Protein 1HTJ (pdb70)

Structure (mmCIF, N/CA/C/O backbone):
data_1HTJ
#
_entry.id   1HTJ
#
_cell.length_a   61.61
_cell.length_b   61.61
_cell.length_c   201.91
_cell.angle_alpha   90.00
_cell.angle_beta   90.00
_cell.angle_gamma   120.00
#
_symmetry.space_group_name_H-M   'P 61 2 2'
#
loop_
_entity.id
_entity.type
_entity.pdbx_description
1 polymer KIAA0380
2 water water
#
loop_
_atom_site.group_PDB
_atom_site.id
_atom_site.type_symbol
_atom_site.label_atom_id
_atom_site.label_alt_id
_atom_site.label_comp_id
_atom_site.label_asym_id
_atom_site.label_entity_id
_atom_site.label_seq_id
_atom_site.pdbx_PDB_ins_code
_atom_site.Cartn_x
_atom_site.Cartn_y
_atom_site.Cartn_z
_atom_site.occupancy
_atom_site.B_iso_or_equiv
_atom_site.auth_seq_id
_atom_site.auth_comp_id
_atom_site.auth_asym_id
_atom_site.auth_atom_id
_atom_site.pdbx_PDB_model_num
ATOM 1 N N . GLU A 1 26 ? 27.064 26.087 24.345 1.00 66.30 306 GLU F N 1
ATOM 2 C CA . GLU A 1 26 ? 28.117 27.063 24.746 1.00 66.38 306 GLU F CA 1
ATOM 3 C C . GLU A 1 26 ? 28.585 27.972 23.621 1.00 65.70 306 GLU F C 1
ATOM 4 O O . GLU A 1 26 ? 29.270 27.542 22.687 1.00 65.76 306 GLU F O 1
ATOM 10 N N . SER A 1 27 ? 28.216 29.241 23.732 1.00 64.60 3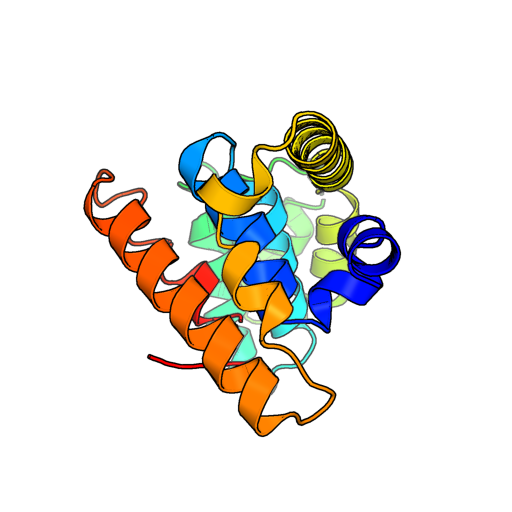07 SER F N 1
ATOM 11 C CA . SER A 1 27 ? 28.574 30.232 22.739 1.00 63.47 307 SER F CA 1
ATOM 12 C C . SER A 1 27 ? 30.071 30.224 22.489 1.00 62.69 307 SER F C 1
ATOM 13 O O . SER A 1 27 ? 30.515 30.267 21.350 1.00 62.13 307 SER F O 1
ATOM 16 N N . ASP A 1 28 ? 30.844 30.152 23.565 1.00 62.35 308 ASP F N 1
ATOM 17 C CA . ASP A 1 28 ? 32.300 30.127 23.465 1.00 62.15 308 ASP F CA 1
ATOM 18 C C . ASP A 1 28 ? 32.725 28.993 22.525 1.00 61.29 308 ASP F C 1
ATOM 19 O O . ASP A 1 28 ? 33.627 29.150 21.701 1.00 61.13 308 ASP F O 1
ATOM 24 N N . ILE A 1 29 ? 32.071 27.844 22.662 1.00 60.15 309 ILE F N 1
ATOM 25 C CA . ILE A 1 29 ? 32.386 26.693 21.829 1.00 59.26 309 ILE F CA 1
ATOM 26 C C . ILE A 1 29 ? 31.979 26.945 20.379 1.00 58.28 309 ILE F C 1
ATOM 27 O O . ILE A 1 29 ? 32.762 26.719 19.455 1.00 58.12 309 ILE F O 1
ATOM 32 N N . ILE A 1 30 ? 30.757 27.430 20.192 1.00 57.23 310 ILE F N 1
ATOM 33 C CA . ILE A 1 30 ? 30.237 27.719 18.864 1.00 56.22 310 ILE F CA 1
ATOM 34 C C . ILE A 1 30 ? 31.012 28.790 18.089 1.00 55.70 310 ILE F C 1
ATOM 35 O O . ILE A 1 30 ? 31.420 28.555 16.958 1.00 55.48 310 ILE F O 1
ATOM 40 N N . PHE A 1 31 ? 31.228 29.954 18.694 1.00 55.03 311 PHE F N 1
ATOM 41 C CA . PHE A 1 31 ? 31.942 31.040 18.016 1.00 55.03 311 PHE F CA 1
ATOM 42 C C . PHE A 1 31 ? 33.367 30.695 17.611 1.00 55.59 311 PHE F C 1
ATOM 43 O O . PHE A 1 31 ? 33.951 31.320 16.729 1.00 55.82 311 PHE F O 1
ATOM 51 N N . GLN A 1 32 ? 33.919 29.678 18.248 1.00 56.54 312 GLN F N 1
ATOM 52 C CA . GLN A 1 32 ? 35.281 29.252 17.969 1.00 57.39 312 GLN F CA 1
ATOM 53 C C . GLN A 1 32 ? 35.426 28.373 16.714 1.00 57.21 312 GLN F C 1
ATOM 54 O O . GLN A 1 32 ? 36.448 28.438 16.019 1.00 57.20 312 GLN F O 1
ATOM 60 N N . ASP A 1 33 ? 34.393 27.581 16.419 1.00 56.77 313 ASP F N 1
ATOM 61 C CA . ASP A 1 33 ? 34.405 26.649 15.292 1.00 56.16 313 ASP F CA 1
ATOM 62 C C . ASP A 1 33 ? 33.388 26.951 14.196 1.00 55.52 313 ASP F C 1
ATOM 63 O O . ASP A 1 33 ? 32.186 26.824 14.402 1.00 55.26 313 ASP F O 1
ATOM 68 N N . LEU A 1 34 ? 33.877 27.316 13.018 1.00 54.92 314 LEU F N 1
ATOM 69 C CA . LEU A 1 34 ? 32.999 27.623 11.899 1.00 54.60 314 LEU F CA 1
ATOM 70 C C . LEU A 1 34 ? 31.999 26.498 11.643 1.00 54.71 314 LEU F C 1
ATOM 71 O O . LEU A 1 34 ? 30.824 26.745 11.359 1.00 53.76 314 LEU F O 1
ATOM 76 N N . GLU A 1 35 ? 32.470 25.260 11.751 1.00 55.50 315 GLU F N 1
ATOM 77 C CA . GLU A 1 35 ? 31.620 24.094 11.531 1.00 56.43 315 GLU F CA 1
ATOM 78 C C . GLU A 1 35 ? 30.419 24.094 12.460 1.00 56.47 315 GLU F C 1
ATOM 79 O O . GLU A 1 35 ? 29.337 23.648 12.091 1.00 56.81 315 GLU F O 1
ATOM 85 N N . LYS A 1 36 ? 30.619 24.581 13.675 1.00 56.39 316 LYS F N 1
ATOM 86 C CA . LYS A 1 36 ? 29.535 24.643 14.639 1.00 56.64 316 LYS F CA 1
ATOM 87 C C . LYS A 1 36 ? 28.665 25.849 14.307 1.00 56.13 316 LYS F C 1
ATOM 88 O O . LYS A 1 36 ? 27.438 25.770 14.303 1.00 55.87 316 LYS F O 1
ATOM 94 N N . LEU A 1 37 ? 29.336 26.963 14.030 1.00 55.75 317 LEU F N 1
ATOM 95 C CA . LEU A 1 37 ? 28.697 28.226 13.700 1.00 55.32 317 LEU F CA 1
ATOM 96 C C . LEU A 1 37 ? 27.773 28.105 12.484 1.00 55.35 317 LEU F C 1
ATOM 97 O O . LEU A 1 37 ? 26.690 28.688 12.473 1.00 54.92 317 LEU F O 1
ATOM 102 N N . LYS A 1 38 ? 28.192 27.338 11.476 1.00 55.64 318 LYS F N 1
ATOM 103 C CA . LYS A 1 38 ? 27.387 27.144 10.260 1.00 56.36 318 LYS F CA 1
ATOM 104 C C . LYS A 1 38 ? 26.022 26.580 10.610 1.00 56.23 318 LYS F C 1
ATOM 105 O O . LYS A 1 38 ? 25.018 26.895 9.967 1.00 56.26 318 LYS F O 1
ATOM 111 N N . SER A 1 39 ? 26.010 25.735 11.634 1.00 55.82 319 SER F N 1
ATOM 112 C CA . SER A 1 39 ? 24.803 25.070 12.096 1.00 55.64 319 SER F CA 1
ATOM 113 C C . SER A 1 39 ? 23.985 25.860 13.109 1.00 54.92 319 SER F C 1
ATOM 114 O O . SER A 1 39 ? 22.871 25.457 13.445 1.00 55.09 319 SER F O 1
ATOM 117 N N . ARG A 1 40 ? 24.538 26.958 13.619 1.00 53.77 320 ARG F N 1
ATOM 118 C CA . ARG A 1 40 ? 23.829 27.766 14.612 1.00 52.56 320 ARG F CA 1
ATOM 119 C C . ARG A 1 40 ? 23.529 29.146 14.037 1.00 51.14 320 ARG F C 1
ATOM 120 O O . ARG A 1 40 ? 24.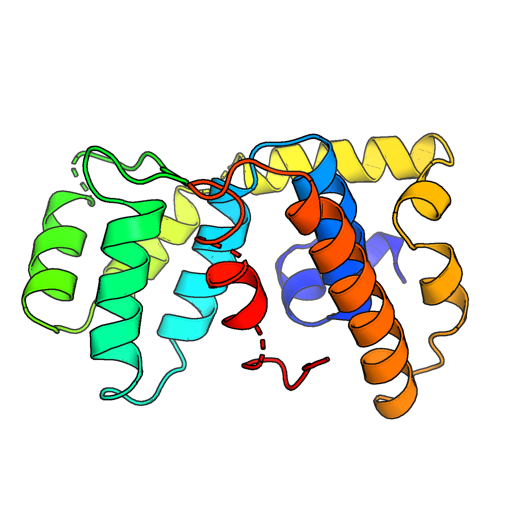356 30.052 14.100 1.00 50.76 320 ARG F O 1
ATOM 128 N N . PRO A 1 41 ? 22.320 29.318 13.480 1.00 49.83 321 PRO F N 1
ATOM 129 C CA . PRO A 1 41 ? 21.824 30.550 12.857 1.00 48.61 321 PRO F CA 1
ATOM 130 C C . PRO A 1 41 ? 21.923 31.827 13.690 1.00 47.36 321 PRO F C 1
ATOM 131 O O . PRO A 1 41 ? 22.333 32.868 13.182 1.00 46.65 321 PRO F O 1
ATOM 135 N N . ALA A 1 42 ? 21.536 31.748 14.956 1.00 46.07 322 ALA F N 1
ATOM 136 C CA . ALA A 1 42 ? 21.581 32.914 15.835 1.00 45.03 322 ALA F CA 1
ATOM 137 C C . ALA A 1 42 ? 23.012 33.413 16.026 1.00 43.93 322 ALA F C 1
ATOM 138 O O . ALA A 1 42 ? 23.286 34.615 15.912 1.00 43.63 322 ALA F O 1
ATOM 140 N N . HIS A 1 43 ? 23.908 32.477 16.321 1.00 42.35 323 HIS F N 1
ATOM 141 C CA . HIS A 1 43 ? 25.312 32.767 16.542 1.00 40.91 323 HIS F CA 1
ATOM 142 C C . HIS A 1 43 ? 25.948 33.314 15.275 1.00 40.19 323 HIS F C 1
ATOM 143 O O . HIS A 1 43 ? 26.692 34.305 15.309 1.00 39.64 323 HIS F O 1
ATOM 150 N N . LEU A 1 44 ? 25.640 32.664 14.156 1.00 38.83 324 LEU F N 1
ATOM 151 C CA . LEU A 1 44 ? 26.159 33.074 12.868 1.00 37.46 324 LEU F CA 1
ATOM 152 C C . LEU A 1 44 ? 25.708 34.504 12.614 1.00 36.41 324 LEU F C 1
ATOM 153 O O . LEU A 1 44 ? 26.472 35.329 12.131 1.00 37.08 324 LEU F O 1
ATOM 158 N N . GLY A 1 45 ? 24.457 34.784 12.946 1.00 35.30 325 GLY F N 1
ATOM 159 C CA . GLY A 1 45 ? 23.907 36.112 12.772 1.00 34.19 325 GLY F CA 1
ATOM 160 C C . GLY A 1 45 ? 24.691 37.129 13.578 1.00 33.72 325 GLY F C 1
ATOM 161 O O . GLY A 1 45 ? 25.075 38.171 13.060 1.00 34.14 325 GLY F O 1
ATOM 162 N N . VAL A 1 46 ? 24.934 36.834 14.849 1.00 32.97 326 VAL F N 1
ATOM 163 C CA . VAL A 1 46 ? 25.696 37.737 15.699 1.00 32.26 326 VAL F CA 1
ATOM 164 C C . VAL A 1 46 ? 27.061 37.984 15.033 1.00 32.05 326 VAL F C 1
ATOM 165 O O . VAL A 1 46 ? 27.476 39.126 14.846 1.00 32.59 326 VAL F O 1
ATOM 169 N N . PHE A 1 47 ? 27.746 36.905 14.675 1.00 31.68 327 PHE F N 1
ATOM 170 C CA . PHE A 1 47 ? 29.043 36.999 14.032 1.00 31.90 327 PHE F CA 1
ATOM 171 C C . PHE A 1 47 ? 28.973 37.834 12.751 1.00 31.82 327 PHE F C 1
ATOM 172 O O . PHE A 1 47 ? 29.873 38.631 12.464 1.00 31.88 327 PHE F O 1
ATOM 180 N N . LEU A 1 48 ? 27.894 37.665 11.993 1.00 31.38 328 LEU F N 1
ATOM 181 C CA . LEU A 1 48 ? 27.721 38.389 10.740 1.00 30.96 328 LEU F CA 1
ATOM 182 C C . LEU A 1 48 ? 27.539 39.888 10.976 1.00 30.75 328 LEU F C 1
ATOM 183 O O . LEU A 1 48 ? 28.006 40.713 10.199 1.00 30.61 328 LEU F O 1
ATOM 188 N N . ARG A 1 49 ? 26.867 40.242 12.059 1.00 30.65 329 ARG F N 1
ATOM 189 C CA . ARG A 1 49 ? 26.663 41.651 12.375 1.00 30.70 329 ARG F CA 1
ATOM 190 C C . ARG A 1 49 ? 28.023 42.315 12.577 1.00 30.36 329 ARG F C 1
ATOM 191 O O . ARG A 1 49 ? 28.246 43.436 12.141 1.00 29.77 329 ARG F O 1
ATOM 199 N N . TYR A 1 50 ? 28.935 41.603 13.230 1.00 30.82 330 TYR F N 1
ATOM 200 C CA . TYR A 1 50 ? 30.268 42.124 13.446 1.00 31.36 330 TYR F CA 1
ATOM 201 C C . TYR A 1 50 ? 30.926 42.282 12.076 1.00 31.14 330 TYR F C 1
ATOM 202 O O . TYR A 1 50 ? 31.449 43.350 11.744 1.00 31.26 330 TYR F O 1
ATOM 211 N N . ILE A 1 51 ? 30.886 41.223 11.278 1.00 31.61 331 ILE F N 1
ATOM 212 C CA . ILE A 1 51 ? 31.487 41.255 9.950 1.00 31.58 331 ILE F CA 1
ATOM 213 C C . ILE A 1 51 ? 30.950 42.432 9.130 1.00 31.94 331 ILE F C 1
ATOM 214 O O . ILE A 1 51 ? 31.711 43.275 8.656 1.00 31.29 331 ILE F O 1
ATOM 219 N N . PHE A 1 52 ? 29.632 42.479 8.962 1.00 32.44 332 PHE F N 1
ATOM 220 C CA . PHE A 1 52 ? 29.006 43.535 8.174 1.00 32.94 332 PHE F CA 1
ATOM 221 C C . PHE A 1 52 ? 29.372 44.939 8.651 1.00 33.92 332 PHE F C 1
ATOM 222 O O . PHE A 1 52 ? 29.514 45.849 7.837 1.00 32.45 332 PHE F O 1
ATOM 230 N N . SER A 1 53 ? 29.534 45.096 9.967 1.00 35.12 333 SER F N 1
ATOM 231 C CA . SER A 1 53 ? 29.878 46.386 10.557 1.00 36.61 333 SER F CA 1
ATOM 232 C C . SER A 1 53 ? 31.340 46.788 10.477 1.00 37.02 333 SER F C 1
ATOM 233 O O . SER A 1 53 ? 31.634 47.962 10.280 1.00 37.15 333 SER F O 1
ATOM 236 N N . GLN A 1 54 ? 32.255 45.830 10.626 1.00 37.59 334 GLN F N 1
ATOM 237 C CA . GLN A 1 54 ? 33.684 46.173 10.688 1.00 38.37 334 GLN F CA 1
ATOM 238 C C . GLN A 1 54 ? 34.661 45.529 9.732 1.00 37.94 334 GLN F C 1
ATOM 239 O O . GLN A 1 54 ? 35.761 46.037 9.565 1.00 39.51 334 GLN F O 1
ATOM 245 N N . ALA A 1 55 ? 34.302 44.414 9.124 1.00 36.95 335 ALA F N 1
ATOM 246 C CA . ALA A 1 55 ? 35.252 43.727 8.267 1.00 35.48 335 ALA F CA 1
ATOM 247 C C . ALA A 1 55 ? 34.814 43.527 6.829 1.00 34.88 335 ALA F C 1
ATOM 248 O O . ALA A 1 55 ? 33.779 44.04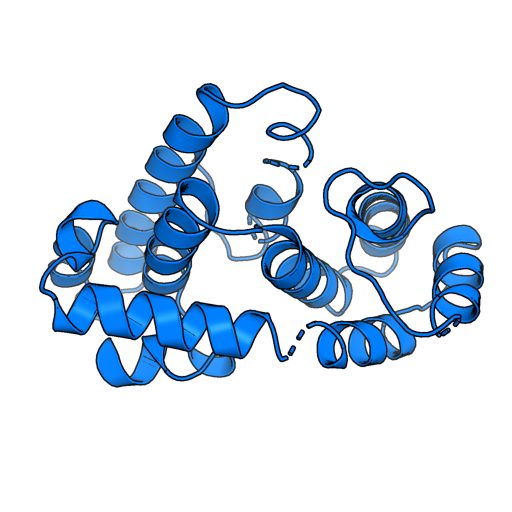1 6.387 1.00 33.86 335 ALA F O 1
ATOM 250 N N . ASP A 1 56 ? 35.641 42.783 6.098 1.00 34.50 336 ASP F N 1
ATOM 251 C CA . ASP A 1 56 ? 35.358 42.442 4.717 1.00 34.00 336 ASP F CA 1
ATOM 252 C C . ASP A 1 56 ? 34.432 41.215 4.748 1.00 33.39 336 ASP F C 1
ATOM 253 O O . ASP A 1 56 ? 34.838 40.129 5.158 1.00 33.04 336 ASP F O 1
ATOM 258 N N . PRO A 1 57 ? 33.170 41.382 4.313 1.00 33.17 337 PRO F N 1
ATOM 259 C CA . PRO A 1 57 ? 32.179 40.291 4.300 1.00 32.86 337 PRO F CA 1
ATOM 260 C C . PRO A 1 57 ? 32.363 39.254 3.193 1.00 33.12 337 PRO F C 1
ATOM 261 O O . PRO A 1 57 ? 31.665 38.239 3.170 1.00 33.95 337 PRO F O 1
ATOM 265 N N . SER A 1 58 ? 33.291 39.501 2.281 1.00 32.48 338 SER F N 1
ATOM 266 C CA . SER A 1 58 ? 33.487 38.607 1.153 1.00 32.83 338 SER F CA 1
ATOM 267 C C . SER A 1 58 ? 33.798 37.127 1.455 1.00 33.07 338 SER F C 1
ATOM 268 O O . SER A 1 58 ? 33.031 36.250 1.079 1.00 32.49 338 SER F O 1
ATOM 271 N N . PRO A 1 59 ? 34.917 36.837 2.141 1.00 33.49 339 PRO F N 1
ATOM 272 C CA . PRO A 1 59 ? 35.238 35.432 2.423 1.00 34.05 339 PRO F CA 1
ATOM 273 C C . PRO A 1 59 ? 34.160 34.589 3.073 1.00 34.60 339 PRO F C 1
ATOM 274 O O . PRO A 1 59 ? 33.921 33.456 2.631 1.00 34.66 339 PRO F O 1
ATOM 278 N N . LEU A 1 60 ? 33.513 35.120 4.111 1.00 34.24 340 LEU F N 1
ATOM 279 C CA . LEU A 1 60 ? 32.478 34.355 4.785 1.00 34.42 340 LEU F CA 1
ATOM 280 C C . LEU A 1 60 ? 31.203 34.239 3.980 1.00 34.59 340 LEU F C 1
ATOM 281 O O . LEU A 1 60 ? 30.581 33.171 3.963 1.00 34.50 340 LEU F O 1
ATOM 286 N N . LEU A 1 61 ? 30.786 35.327 3.333 1.00 33.98 341 LEU F N 1
ATOM 287 C CA . LEU A 1 61 ? 29.566 35.261 2.545 1.00 34.28 341 LEU F CA 1
ATOM 288 C C . LEU A 1 61 ? 29.793 34.311 1.384 1.00 34.84 341 LEU F C 1
ATOM 289 O O . LEU A 1 61 ? 28.895 33.558 0.994 1.00 35.27 341 LEU F O 1
ATOM 294 N N . PHE A 1 62 ? 30.998 34.346 0.833 1.00 35.07 342 PHE F N 1
ATOM 295 C CA . PHE A 1 62 ? 31.337 33.458 -0.263 1.00 35.70 342 PHE F CA 1
ATOM 296 C C . PHE A 1 62 ? 31.232 32.014 0.242 1.00 36.45 342 PHE F C 1
ATOM 297 O O . PHE A 1 62 ? 30.554 31.162 -0.354 1.00 35.95 342 PHE F O 1
ATOM 305 N N . TYR A 1 63 ? 31.904 31.756 1.360 1.00 36.55 343 TYR F N 1
ATOM 306 C CA . TYR A 1 63 ? 31.913 30.434 1.967 1.00 37.57 343 TYR F CA 1
ATOM 307 C C . TYR A 1 63 ? 30.488 29.906 2.202 1.00 37.54 343 TYR F C 1
ATOM 308 O O . TYR A 1 63 ? 30.179 28.745 1.898 1.00 37.15 343 TYR F O 1
ATOM 317 N N . LEU A 1 64 ? 29.631 30.765 2.748 1.00 36.86 344 LEU F N 1
ATOM 318 C CA . LEU A 1 64 ? 28.260 30.392 3.037 1.00 37.14 344 LEU F CA 1
ATOM 319 C C . LEU A 1 64 ? 27.463 30.095 1.762 1.00 37.82 344 LEU F C 1
ATOM 320 O O . LEU A 1 64 ? 26.559 29.243 1.758 1.00 37.17 344 LEU F O 1
ATOM 325 N N . CYS A 1 65 ? 27.781 30.809 0.687 1.00 38.05 345 CYS F N 1
ATOM 326 C CA . CYS A 1 65 ? 27.077 30.592 -0.567 1.00 38.73 345 CYS F CA 1
ATOM 327 C C . CYS A 1 65 ? 27.561 29.295 -1.208 1.00 39.48 345 CYS F C 1
ATOM 328 O O . CYS A 1 65 ? 26.758 28.524 -1.719 1.00 38.87 345 CYS F O 1
ATOM 331 N N . ALA A 1 66 ? 28.870 29.055 -1.154 1.00 40.75 346 ALA F N 1
ATOM 332 C CA . ALA A 1 66 ? 29.456 27.831 -1.706 1.00 42.49 346 ALA F CA 1
ATOM 333 C C . ALA A 1 66 ? 28.892 26.652 -0.929 1.00 43.70 346 ALA F C 1
ATOM 334 O O . ALA A 1 66 ? 28.654 25.583 -1.482 1.00 44.09 346 ALA F O 1
ATOM 336 N N . GLU A 1 67 ? 28.675 26.866 0.362 1.00 45.24 347 GLU F N 1
ATOM 337 C CA . GLU A 1 67 ? 28.114 25.848 1.233 1.00 46.60 347 GLU F CA 1
ATOM 338 C C . GLU A 1 67 ? 26.692 25.520 0.755 1.00 47.48 347 GLU F C 1
ATOM 339 O O . GLU A 1 67 ? 26.330 24.349 0.629 1.00 47.73 347 GLU F O 1
ATOM 345 N N . VAL A 1 68 ? 25.891 26.544 0.471 1.00 48.08 348 VAL F N 1
ATOM 346 C CA . VAL A 1 68 ? 24.531 26.312 -0.016 1.00 48.93 348 VAL F CA 1
ATOM 347 C C . VAL A 1 68 ? 24.561 25.612 -1.372 1.00 50.20 348 VAL F C 1
ATOM 348 O O . VAL A 1 68 ? 23.760 24.710 -1.632 1.00 50.13 348 VAL F O 1
ATOM 352 N N . TYR A 1 69 ? 25.482 26.044 -2.233 1.00 51.12 349 TYR F N 1
ATOM 353 C CA . TYR A 1 69 ? 25.617 25.475 -3.569 1.00 52.48 349 TYR F CA 1
ATOM 354 C C . TYR A 1 69 ? 25.786 23.955 -3.544 1.00 53.95 349 TYR F C 1
ATOM 355 O O . TYR A 1 69 ? 25.118 23.234 -4.279 1.00 53.74 349 TYR F O 1
ATOM 364 N N . GLN A 1 70 ? 26.692 23.487 -2.696 1.00 56.01 350 GLN F N 1
ATOM 365 C CA . GLN A 1 70 ? 26.986 22.069 -2.572 1.00 58.51 350 GLN F CA 1
ATOM 366 C C . GLN A 1 70 ? 25.874 21.272 -1.917 1.00 60.25 350 GLN F C 1
ATOM 367 O O . GLN A 1 70 ? 26.112 20.170 -1.437 1.00 60.83 350 GLN F O 1
ATOM 373 N N . GLN A 1 71 ? 24.663 21.814 -1.905 1.00 62.22 351 GLN F N 1
ATOM 374 C CA . GLN A 1 71 ? 23.535 21.133 -1.281 1.00 64.13 351 GLN F CA 1
ATOM 375 C C . GLN A 1 71 ? 22.236 21.528 -1.971 1.00 65.38 351 GLN F C 1
ATOM 376 O O . GLN A 1 71 ? 21.143 21.263 -1.464 1.00 65.63 351 GLN F O 1
ATOM 382 N N . ALA A 1 72 ? 22.362 22.162 -3.132 1.00 66.62 352 ALA F N 1
ATOM 383 C CA . ALA A 1 72 ? 21.197 22.613 -3.885 1.00 67.97 352 ALA F CA 1
ATOM 384 C C . ALA A 1 72 ? 20.805 21.631 -4.987 1.00 68.86 352 ALA F C 1
ATOM 385 O O . ALA A 1 72 ? 21.620 20.804 -5.411 1.00 68.91 352 ALA F O 1
ATOM 387 N N . SER A 1 73 ? 19.556 21.723 -5.445 1.00 69.71 353 SER F N 1
ATOM 388 C CA . SER A 1 73 ? 19.082 20.849 -6.516 1.00 71.00 353 SER F CA 1
ATOM 389 C C . SER A 1 73 ? 19.831 21.243 -7.783 1.00 71.61 353 SER F C 1
ATOM 390 O O . SER A 1 73 ? 19.852 22.418 -8.146 1.00 71.84 353 SER F O 1
ATOM 393 N N . PRO A 1 74 ? 20.482 20.270 -8.453 1.00 72.25 354 PRO F N 1
ATOM 394 C CA . PRO A 1 74 ? 21.242 20.513 -9.689 1.00 72.44 354 PRO F CA 1
ATOM 395 C C . PRO A 1 74 ? 20.433 21.229 -10.771 1.00 72.49 354 PRO F C 1
ATOM 396 O O . PRO A 1 74 ? 20.492 20.888 -11.958 1.00 72.76 354 PRO F O 1
ATOM 400 N N . LYS A 1 75 ? 19.681 22.228 -10.324 1.00 72.19 355 LYS F N 1
ATOM 401 C CA . LYS A 1 75 ? 18.831 23.067 -11.151 1.00 71.78 355 LYS F CA 1
ATOM 402 C C . LYS A 1 75 ? 18.962 24.448 -10.511 1.00 71.20 355 LYS F C 1
ATOM 403 O O . LYS A 1 75 ? 19.264 25.440 -11.183 1.00 71.20 355 LYS F O 1
ATOM 409 N N . ASP A 1 76 ? 18.745 24.498 -9.197 1.00 70.20 356 ASP F N 1
ATOM 410 C CA . ASP A 1 76 ? 18.865 25.746 -8.452 1.00 68.87 356 ASP F CA 1
ATOM 411 C C . ASP A 1 76 ? 20.335 26.115 -8.337 1.00 67.53 356 ASP F C 1
ATOM 412 O O . ASP A 1 76 ? 20.686 27.293 -8.251 1.00 67.40 356 ASP F O 1
ATOM 417 N N . SER A 1 77 ? 21.197 25.106 -8.350 1.00 65.86 357 SER F N 1
ATOM 418 C CA . SER A 1 77 ? 22.625 25.358 -8.238 1.00 64.23 357 SER F CA 1
ATOM 419 C C . SER A 1 77 ? 23.192 26.010 -9.497 1.00 62.64 357 SER F C 1
ATOM 420 O O . SER A 1 77 ? 24.007 26.920 -9.410 1.00 62.48 357 SER F O 1
ATOM 423 N N . ARG A 1 78 ? 22.749 25.565 -10.668 1.00 60.91 358 ARG F N 1
ATOM 424 C CA . ARG A 1 78 ? 23.261 26.126 -11.912 1.00 58.92 358 ARG F CA 1
ATOM 425 C C . ARG A 1 78 ? 23.282 27.662 -11.937 1.00 57.04 358 ARG F C 1
ATOM 426 O O . ARG A 1 78 ? 24.311 28.273 -12.257 1.00 56.98 358 ARG F O 1
ATOM 434 N N . SER A 1 79 ? 22.161 28.284 -11.586 1.00 54.37 359 SER F N 1
ATOM 435 C CA . SER A 1 79 ? 22.074 29.742 -11.558 1.00 51.40 359 SER F CA 1
ATOM 436 C C . SER A 1 79 ? 22.754 30.306 -10.308 1.00 49.49 359 SER F C 1
ATOM 437 O O . SER A 1 79 ? 23.300 31.409 -10.348 1.00 49.33 359 SER F O 1
ATOM 440 N N . LEU A 1 80 ? 22.714 29.564 -9.200 1.00 46.93 360 LEU F N 1
ATOM 441 C CA . LEU A 1 80 ? 23.377 30.016 -7.978 1.00 44.54 360 LEU F CA 1
ATOM 442 C C . LEU A 1 80 ? 24.869 30.056 -8.263 1.00 43.30 360 LEU F C 1
ATOM 443 O O . LEU A 1 80 ? 25.565 30.972 -7.821 1.00 43.33 360 LEU F O 1
ATOM 448 N N . GLY A 1 81 ? 25.353 29.064 -9.008 1.00 41.76 361 GLY F N 1
ATOM 449 C CA . GLY A 1 81 ? 26.761 29.019 -9.361 1.00 40.63 361 GLY F CA 1
ATOM 450 C C . GLY A 1 81 ? 27.117 30.312 -10.078 1.00 40.57 361 GLY F C 1
ATOM 451 O O . GLY A 1 81 ? 28.156 30.933 -9.813 1.00 39.83 361 GLY F O 1
ATOM 452 N N . LYS A 1 82 ? 26.235 30.721 -10.987 1.00 39.86 362 LYS F N 1
ATOM 453 C CA . LYS A 1 82 ? 26.423 31.948 -11.746 1.00 40.22 362 LYS F CA 1
ATOM 454 C C . LYS A 1 82 ? 26.453 33.184 -10.833 1.00 39.43 362 LYS F C 1
ATOM 455 O O . LYS A 1 82 ? 27.278 34.082 -11.026 1.00 39.13 362 LYS F O 1
ATOM 461 N N . ASP A 1 83 ? 25.559 33.249 -9.849 1.00 38.36 363 ASP F N 1
ATOM 462 C CA . ASP A 1 83 ? 25.560 34.417 -8.973 1.00 37.61 363 ASP F CA 1
ATOM 463 C C . ASP A 1 83 ? 26.831 34.437 -8.152 1.00 37.03 363 ASP F C 1
ATOM 464 O O . ASP A 1 83 ? 27.452 35.488 -7.980 1.00 36.22 363 ASP F O 1
ATOM 469 N N . ILE A 1 84 ? 27.238 33.263 -7.678 1.00 36.61 364 ILE F N 1
ATOM 470 C CA . ILE A 1 84 ? 28.466 33.148 -6.905 1.00 36.35 364 ILE F CA 1
ATOM 471 C C . ILE A 1 84 ? 29.653 33.693 -7.701 1.00 36.65 364 ILE F C 1
ATOM 472 O O . ILE A 1 84 ? 30.511 34.397 -7.164 1.00 36.58 364 ILE F O 1
ATOM 477 N N . TRP A 1 85 ? 29.695 33.375 -8.989 1.00 37.08 365 TRP F N 1
ATOM 478 C CA . TRP A 1 85 ? 30.789 33.821 -9.845 1.00 37.10 365 TRP F CA 1
ATOM 479 C C . TRP A 1 85 ? 30.842 35.332 -10.015 1.00 37.00 365 TRP F C 1
ATOM 480 O O . TRP A 1 85 ? 31.906 35.937 -9.885 1.00 37.78 365 TRP F O 1
ATOM 491 N N . ASN A 1 86 ? 29.691 35.929 -10.312 1.00 36.62 366 ASN F N 1
ATOM 492 C CA . ASN A 1 86 ? 29.576 37.378 -10.525 1.00 36.14 366 ASN F CA 1
ATOM 493 C C . ASN A 1 86 ? 29.774 38.200 -9.254 1.00 35.97 366 ASN F C 1
ATOM 494 O O . ASN A 1 86 ? 30.307 39.308 -9.300 1.00 35.88 366 ASN F O 1
ATOM 499 N N . ILE A 1 87 ? 29.345 37.658 -8.120 1.00 35.81 367 ILE F N 1
ATOM 500 C CA . ILE A 1 87 ? 29.473 38.374 -6.863 1.00 35.67 367 ILE F CA 1
ATOM 501 C C . ILE A 1 87 ? 30.837 38.262 -6.198 1.00 36.28 3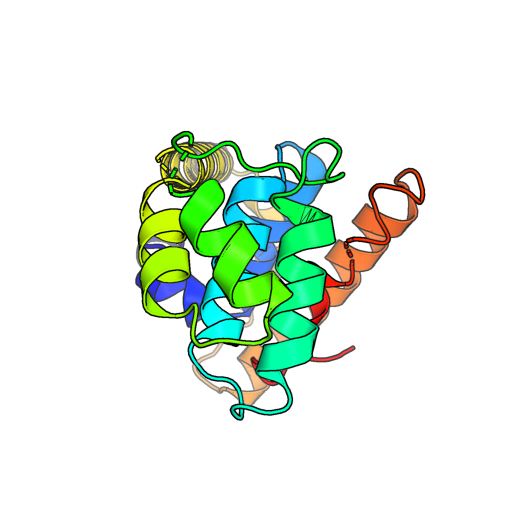67 ILE F C 1
ATOM 502 O O . ILE A 1 87 ? 31.376 39.256 -5.679 1.00 36.09 367 ILE F O 1
ATOM 507 N N . PHE A 1 88 ? 31.405 37.062 -6.233 1.00 36.47 368 PHE F N 1
ATOM 508 C CA . PHE A 1 88 ? 32.668 36.816 -5.550 1.00 37.28 368 PHE F CA 1
ATOM 509 C C . PHE A 1 88 ? 33.922 36.522 -6.351 1.00 38.48 368 PHE F C 1
ATOM 510 O O . PHE A 1 88 ? 35.012 36.872 -5.918 1.00 38.55 368 PHE F O 1
ATOM 518 N N . LEU A 1 89 ? 33.788 35.896 -7.511 1.00 39.93 369 LEU F N 1
ATOM 519 C CA . LEU A 1 89 ? 34.982 35.479 -8.218 1.00 42.03 369 LEU F CA 1
ATOM 520 C C . LEU A 1 89 ? 35.423 36.099 -9.515 1.00 43.33 369 LEU F C 1
ATOM 521 O O . LEU A 1 89 ? 36.588 35.960 -9.888 1.00 43.42 369 LEU F O 1
ATOM 526 N N . GLU A 1 90 ? 34.532 36.774 -10.220 1.00 45.20 370 GLU F N 1
ATOM 527 C CA . GLU A 1 90 ? 34.950 37.344 -11.482 1.00 46.71 370 GLU F CA 1
ATOM 528 C C . GLU A 1 90 ? 35.813 38.592 -11.286 1.00 47.23 370 GLU F C 1
ATOM 529 O O . GLU A 1 90 ? 35.798 39.216 -10.223 1.00 47.04 370 GLU F O 1
ATOM 535 N N . LYS A 1 91 ? 36.587 38.913 -12.320 1.00 47.67 371 LYS F N 1
ATOM 536 C CA . LYS A 1 91 ? 37.500 40.054 -12.333 1.00 48.17 371 LYS F CA 1
ATOM 537 C C . LYS A 1 91 ? 37.119 41.258 -11.476 1.00 47.20 371 LYS F C 1
ATOM 538 O O . LYS A 1 91 ? 37.928 41.750 -10.689 1.00 47.52 371 LYS F O 1
ATOM 544 N N . ASN A 1 92 ? 35.896 41.741 -11.649 1.00 45.56 372 ASN F N 1
ATOM 545 C CA . ASN A 1 92 ? 35.445 42.918 -10.926 1.00 44.10 372 ASN F CA 1
ATOM 546 C C . ASN A 1 92 ? 34.294 42.638 -9.982 1.00 42.22 372 ASN F C 1
ATOM 547 O O . ASN A 1 92 ? 33.398 43.460 -9.836 1.00 41.69 372 ASN F O 1
ATOM 552 N N . ALA A 1 93 ? 34.329 41.478 -9.340 1.00 40.56 373 ALA F N 1
ATOM 553 C CA . ALA A 1 93 ? 33.286 41.092 -8.416 1.00 39.60 373 ALA F CA 1
ATOM 554 C C . ALA A 1 93 ? 33.260 42.075 -7.246 1.00 39.15 373 ALA F C 1
ATOM 555 O O . ALA A 1 93 ? 34.304 42.482 -6.744 1.00 39.22 373 ALA F O 1
ATOM 557 N N . PRO A 1 94 ? 32.059 42.485 -6.811 1.00 38.81 374 PRO F N 1
ATOM 558 C CA . PRO A 1 94 ? 31.945 43.429 -5.686 1.00 38.48 374 PRO F CA 1
ATOM 559 C C . PRO A 1 94 ? 32.436 42.872 -4.342 1.00 38.28 374 PRO F C 1
ATOM 560 O O . PRO A 1 94 ? 32.991 43.606 -3.529 1.00 37.92 374 PRO F O 1
ATOM 564 N N . LEU A 1 95 ? 32.217 41.581 -4.109 1.00 38.69 375 LEU F N 1
ATOM 565 C CA . LEU A 1 95 ? 32.655 40.932 -2.870 1.00 39.11 375 LEU F CA 1
ATOM 566 C C . LEU A 1 95 ? 33.726 39.912 -3.238 1.00 40.45 375 LEU F C 1
ATOM 567 O O . LEU A 1 95 ? 33.662 38.727 -2.878 1.00 39.80 375 LEU F O 1
ATOM 572 N N . ARG A 1 96 ? 34.715 40.411 -3.963 1.00 42.37 376 ARG F N 1
ATOM 573 C CA . ARG A 1 96 ? 35.817 39.619 -4.461 1.00 44.46 376 ARG F CA 1
ATOM 574 C C . ARG A 1 96 ? 36.591 38.809 -3.445 1.00 45.12 376 ARG F C 1
ATOM 575 O O . ARG A 1 96 ? 37.001 39.300 -2.399 1.00 45.06 376 ARG F O 1
ATOM 583 N N . VAL A 1 97 ? 36.778 37.545 -3.778 1.00 46.16 377 VAL F N 1
ATOM 584 C CA . VAL A 1 97 ? 37.555 36.640 -2.965 1.00 47.70 377 VAL F CA 1
ATOM 585 C C . VAL A 1 97 ? 38.662 36.206 -3.918 1.00 49.11 377 VAL F C 1
ATOM 586 O O . VAL A 1 97 ? 38.400 35.675 -4.995 1.00 48.49 377 VAL F O 1
ATOM 590 N N . LYS A 1 98 ? 39.902 36.465 -3.542 1.00 50.89 378 LYS F N 1
ATOM 591 C CA . LYS A 1 98 ? 40.994 36.090 -4.410 1.00 53.06 378 LYS F CA 1
ATOM 592 C C . LYS A 1 98 ? 41.370 34.620 -4.199 1.00 53.77 378 LYS F C 1
ATOM 593 O O . LYS A 1 98 ? 41.464 34.148 -3.064 1.00 53.62 378 LYS F O 1
ATOM 599 N N . ILE A 1 99 ? 41.563 33.897 -5.300 1.00 54.79 379 ILE F N 1
ATOM 600 C CA . ILE A 1 99 ? 41.935 32.482 -5.240 1.00 56.13 379 ILE F CA 1
ATOM 601 C C . ILE A 1 99 ? 42.981 32.195 -6.319 1.00 57.04 379 ILE F C 1
ATOM 602 O O . ILE A 1 99 ? 43.127 32.969 -7.266 1.00 57.41 379 ILE F O 1
ATOM 607 N N . PRO A 1 100 ? 43.732 31.088 -6.184 1.00 57.99 380 PRO F N 1
ATOM 608 C CA . PRO A 1 100 ? 44.758 30.734 -7.171 1.00 59.00 380 PRO F CA 1
ATOM 609 C C . PRO A 1 100 ? 44.246 30.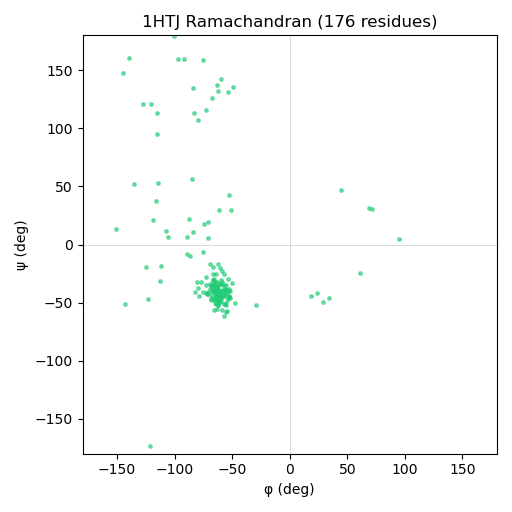781 -8.609 1.00 60.12 380 PRO F C 1
ATOM 610 O O . PRO A 1 100 ? 43.152 30.287 -8.910 1.00 60.09 380 PRO F O 1
ATOM 614 N N . GLU A 1 101 ? 45.053 31.372 -9.484 1.00 61.49 381 GLU F N 1
ATOM 615 C CA . GLU A 1 101 ? 44.741 31.503 -10.907 1.00 63.03 381 GLU F CA 1
ATOM 616 C C . GLU A 1 101 ? 44.340 30.176 -11.553 1.00 63.17 381 GLU F C 1
ATOM 617 O O . GLU A 1 101 ? 43.516 30.142 -12.464 1.00 62.97 381 GLU F O 1
ATOM 631 N N . LEU A 1 103 ? 42.842 27.648 -9.978 1.00 61.30 383 LEU F N 1
ATOM 632 C CA . LEU A 1 103 ? 41.509 27.330 -9.469 1.00 59.65 383 LEU F CA 1
ATOM 633 C C . LEU A 1 103 ? 40.450 28.230 -10.096 1.00 58.87 383 LEU F C 1
ATOM 634 O O . LEU A 1 103 ? 39.386 27.761 -10.495 1.00 58.00 383 LEU F O 1
ATOM 639 N N . GLN A 1 104 ? 40.757 29.522 -10.169 1.00 58.48 384 GLN F N 1
ATOM 640 C CA . GLN A 1 104 ? 39.864 30.519 -10.752 1.00 58.23 384 GLN F CA 1
ATOM 641 C C . GLN A 1 104 ? 39.409 30.115 -12.150 1.00 57.86 384 GLN F C 1
ATOM 642 O O . GLN A 1 104 ? 38.258 30.338 -12.533 1.00 57.88 384 GLN F O 1
ATOM 648 N N . ALA A 1 105 ? 40.326 29.528 -12.911 1.00 57.54 385 ALA F N 1
ATOM 649 C CA . ALA A 1 105 ? 40.039 29.092 -14.273 1.00 57.56 385 ALA F CA 1
ATOM 650 C C . ALA A 1 105 ? 39.069 27.918 -14.320 1.00 57.27 385 ALA F C 1
ATOM 651 O O . ALA A 1 105 ? 38.136 27.917 -15.116 1.00 57.00 385 ALA F O 1
ATOM 653 N N . GLU A 1 106 ? 39.303 26.917 -13.478 1.00 57.21 386 GLU F N 1
ATOM 654 C CA . GLU A 1 106 ? 38.441 25.740 -13.417 1.00 57.54 386 GLU F CA 1
ATOM 655 C C . GLU A 1 106 ? 37.029 26.151 -13.011 1.00 57.43 386 GLU F C 1
ATOM 656 O O . GLU A 1 106 ? 36.044 25.749 -13.634 1.00 57.01 386 GLU F O 1
ATOM 662 N N . ILE A 1 107 ? 36.942 26.947 -11.949 1.00 57.72 387 ILE F N 1
ATOM 663 C CA . ILE A 1 107 ? 35.654 27.413 -11.444 1.00 58.08 387 ILE F CA 1
ATOM 664 C C . ILE A 1 107 ? 34.914 28.221 -12.502 1.00 58.28 387 ILE F C 1
ATOM 665 O O . ILE A 1 107 ? 33.732 27.991 -12.743 1.00 58.10 387 ILE F O 1
ATOM 670 N N . ASP A 1 108 ? 35.616 29.147 -13.148 1.00 58.74 388 ASP F N 1
ATOM 671 C CA . ASP A 1 108 ? 35.014 29.970 -14.188 1.00 59.56 388 ASP F CA 1
ATOM 672 C C . ASP A 1 108 ? 34.382 29.096 -15.271 1.00 60.33 388 ASP F C 1
ATOM 673 O O . ASP A 1 108 ? 33.215 29.276 -15.632 1.00 60.14 388 ASP F O 1
ATOM 678 N N . SER A 1 109 ? 35.165 28.153 -15.785 1.00 60.89 389 SER F N 1
ATOM 679 C CA . SER A 1 109 ? 34.709 27.245 -16.824 1.00 61.64 389 SER F CA 1
ATOM 680 C C . SER A 1 109 ? 33.433 26.493 -16.431 1.00 62.37 389 SER F C 1
ATOM 681 O O . SER A 1 109 ? 32.412 26.591 -17.111 1.00 62.24 389 SER F O 1
ATOM 684 N N . ARG A 1 110 ? 33.487 25.755 -15.329 1.00 63.27 390 ARG F N 1
ATOM 685 C CA . ARG A 1 110 ? 32.333 24.988 -14.875 1.00 64.52 390 ARG F CA 1
ATOM 686 C C . ARG A 1 110 ? 31.083 25.819 -14.602 1.00 65.26 390 ARG F C 1
ATOM 687 O O . ARG A 1 110 ? 30.025 25.550 -15.161 1.00 65.36 390 ARG F O 1
ATOM 695 N N . LEU A 1 111 ? 31.200 26.818 -13.734 1.00 66.18 391 LEU F N 1
ATOM 696 C CA . LEU A 1 111 ? 30.056 27.658 -13.404 1.00 67.34 391 LEU F CA 1
ATOM 697 C C . LEU A 1 111 ? 29.494 28.269 -14.673 1.00 68.11 391 LEU F C 1
ATOM 698 O O . LEU A 1 111 ? 28.277 28.383 -14.834 1.00 68.23 391 LEU F O 1
ATOM 703 N N . ARG A 1 112 ? 30.390 28.664 -15.570 1.00 68.98 392 ARG F N 1
ATOM 704 C CA . ARG A 1 112 ? 29.994 29.256 -16.838 1.00 69.79 392 ARG F CA 1
ATOM 705 C C . ARG A 1 112 ? 29.157 28.261 -17.625 1.00 69.85 392 ARG F C 1
ATOM 706 O O . ARG A 1 112 ? 28.074 28.594 -18.104 1.00 70.03 392 ARG F O 1
ATOM 714 N N . ASN A 1 113 ? 29.659 27.034 -17.739 1.00 69.82 393 ASN F N 1
ATOM 715 C CA . ASN A 1 113 ? 28.976 25.992 -18.498 1.00 69.68 393 ASN F CA 1
ATOM 716 C C . ASN A 1 113 ? 27.967 25.222 -17.669 1.00 69.49 393 ASN F C 1
ATOM 717 O O . ASN A 1 113 ? 27.605 24.095 -18.011 1.00 69.39 393 ASN F O 1
ATOM 722 N N . SER A 1 114 ? 27.512 25.838 -16.583 1.00 69.23 394 SER F N 1
ATOM 723 C CA . SER A 1 114 ? 26.540 25.212 -15.694 1.00 68.94 394 SER F CA 1
ATOM 724 C C . SER A 1 114 ? 26.907 23.747 -15.413 1.00 68.81 394 SER F C 1
ATOM 725 O O . SER A 1 114 ? 26.068 22.850 -15.501 1.00 68.92 394 SER F O 1
ATOM 728 N N . GLU A 1 115 ? 28.177 23.524 -15.087 1.00 68.44 395 GLU F N 1
ATOM 729 C CA . GLU A 1 115 ? 28.689 22.195 -14.777 1.00 68.02 395 GLU F CA 1
ATOM 730 C C . GLU A 1 115 ? 28.777 22.043 -13.264 1.00 67.42 395 GLU F C 1
ATOM 731 O O . GLU A 1 115 ? 28.451 22.970 -12.526 1.00 67.45 395 GLU F O 1
ATOM 737 N N . ASP A 1 116 ? 29.225 20.876 -12.809 1.00 66.56 396 ASP F N 1
ATOM 738 C CA . ASP A 1 116 ? 29.345 20.607 -11.382 1.00 65.67 396 ASP F CA 1
ATOM 739 C C . ASP A 1 116 ? 30.607 21.226 -10.811 1.00 64.54 396 ASP F C 1
ATOM 740 O O . ASP A 1 116 ? 31.713 20.741 -11.055 1.00 64.53 396 ASP F O 1
ATOM 745 N N . ALA A 1 117 ? 30.437 22.293 -10.037 1.00 63.00 397 ALA F N 1
ATOM 746 C CA . ALA A 1 117 ? 31.574 22.982 -9.445 1.00 61.39 397 ALA F CA 1
ATOM 747 C C . ALA A 1 117 ? 31.701 22.738 -7.942 1.00 60.10 397 ALA F C 1
ATOM 748 O O . ALA A 1 117 ? 32.477 23.405 -7.268 1.00 59.71 397 ALA F O 1
ATOM 750 N N . ARG A 1 118 ? 30.948 21.777 -7.419 1.00 59.05 398 ARG F N 1
ATOM 751 C CA . ARG A 1 118 ? 31.006 21.472 -5.995 1.00 58.29 398 ARG F CA 1
ATOM 752 C C . ARG A 1 118 ? 32.434 21.189 -5.544 1.00 57.38 398 ARG F C 1
ATOM 753 O O . ARG A 1 118 ? 32.851 21.618 -4.469 1.00 57.02 398 ARG F O 1
ATOM 761 N N . GLY A 1 119 ? 33.186 20.484 -6.380 1.00 56.09 399 GLY F N 1
ATOM 762 C CA . GLY A 1 119 ? 34.553 20.156 -6.039 1.00 55.22 399 GLY F CA 1
ATOM 763 C C . GLY A 1 119 ? 35.451 21.368 -5.956 1.00 54.79 399 GLY F C 1
ATOM 764 O O . GLY A 1 119 ? 36.096 21.609 -4.932 1.00 54.68 399 GLY F O 1
ATOM 765 N N . VAL A 1 120 ? 35.501 22.132 -7.043 1.00 54.27 400 VAL F N 1
ATOM 766 C CA . VAL A 1 120 ? 36.324 23.323 -7.092 1.00 53.70 400 VAL F CA 1
ATOM 767 C C . VAL A 1 120 ? 35.846 24.361 -6.068 1.00 53.44 400 VAL F C 1
ATOM 768 O O . VAL A 1 120 ? 36.663 25.021 -5.431 1.00 53.60 400 VAL F O 1
ATOM 772 N N . LEU A 1 121 ? 34.534 24.502 -5.897 1.00 52.80 401 LEU F N 1
ATOM 773 C CA . LEU A 1 121 ? 34.035 25.466 -4.924 1.00 52.84 401 LEU F CA 1
ATOM 774 C C . LEU A 1 121 ? 34.513 25.076 -3.535 1.00 53.18 401 LEU F C 1
ATOM 775 O O . LEU A 1 121 ? 34.839 25.942 -2.719 1.00 52.92 401 LEU F O 1
ATOM 780 N N . CYS A 1 122 ? 34.577 23.770 -3.278 1.00 53.43 402 CYS F N 1
ATOM 781 C CA . CYS A 1 122 ? 35.056 23.260 -1.998 1.00 53.59 402 CYS F CA 1
ATOM 782 C C . CYS A 1 122 ? 36.526 23.669 -1.894 1.00 53.14 402 CYS F C 1
ATOM 783 O O . CYS A 1 122 ? 37.007 24.073 -0.834 1.00 52.89 402 CYS F O 1
ATOM 786 N N . GLU A 1 123 ? 37.240 23.570 -3.010 1.00 52.42 403 GLU F N 1
ATOM 787 C CA . GLU A 1 123 ? 38.641 23.965 -3.026 1.00 52.10 403 GLU F CA 1
ATOM 788 C C . GLU A 1 123 ? 38.729 25.466 -2.747 1.00 51.56 403 GLU F C 1
ATOM 789 O O . GLU A 1 123 ? 39.648 25.923 -2.074 1.00 50.70 403 GLU F O 1
ATOM 795 N N . ALA A 1 124 ? 37.768 26.224 -3.280 1.00 50.97 404 ALA F N 1
ATOM 796 C CA . ALA A 1 124 ? 37.740 27.672 -3.100 1.00 50.66 404 ALA F CA 1
ATOM 797 C C . ALA A 1 124 ? 37.464 28.006 -1.643 1.00 50.30 404 ALA F C 1
ATOM 798 O O . ALA A 1 124 ? 38.099 28.882 -1.070 1.00 50.10 404 ALA F O 1
ATOM 800 N N . GLN A 1 125 ? 36.519 27.301 -1.042 1.00 50.11 405 GLN F N 1
ATOM 801 C CA . GLN A 1 125 ? 36.209 27.543 0.351 1.00 50.60 405 GLN F CA 1
ATOM 802 C C . GLN A 1 125 ? 37.490 27.478 1.180 1.00 51.64 405 GLN F C 1
ATOM 803 O O . GLN A 1 125 ? 37.726 28.345 2.036 1.00 52.00 405 GLN F O 1
ATOM 809 N N . GLU A 1 126 ? 38.321 26.466 0.924 1.00 52.24 406 GLU F N 1
ATOM 810 C CA . GLU A 1 126 ? 39.577 26.306 1.659 1.00 52.92 406 GLU F CA 1
ATOM 811 C C . GLU A 1 126 ? 40.433 27.562 1.567 1.00 52.42 406 GLU F C 1
ATOM 812 O O . GLU A 1 126 ? 41.081 27.953 2.536 1.00 52.21 406 GLU F O 1
ATOM 818 N N . ALA A 1 127 ? 40.436 28.194 0.399 1.00 51.80 407 ALA F N 1
ATOM 819 C CA . ALA A 1 127 ? 41.231 29.402 0.200 1.00 51.37 407 ALA F CA 1
ATOM 820 C C . ALA A 1 127 ? 40.755 30.576 1.055 1.00 51.52 407 ALA F C 1
ATOM 821 O O . ALA A 1 127 ? 41.547 31.434 1.440 1.00 51.50 407 ALA F O 1
ATOM 823 N N . ALA A 1 128 ? 39.462 30.615 1.351 1.00 51.54 408 ALA F N 1
ATOM 824 C CA . ALA A 1 128 ? 38.896 31.699 2.139 1.00 51.94 408 ALA F CA 1
ATOM 825 C C . ALA A 1 128 ? 39.011 31.475 3.645 1.00 52.39 408 ALA F C 1
ATOM 826 O O . ALA A 1 128 ? 38.901 32.425 4.423 1.00 52.08 408 ALA F O 1
ATOM 836 N N . PRO A 1 130 ? 41.468 30.877 5.868 1.00 51.41 410 PRO F N 1
ATOM 837 C CA . PRO A 1 130 ? 42.435 31.654 6.644 1.00 50.42 410 PRO F CA 1
ATOM 838 C C . PRO A 1 130 ? 41.898 33.019 7.104 1.00 49.22 410 PRO F C 1
ATOM 839 O O . PRO A 1 130 ? 42.069 33.393 8.271 1.00 48.62 410 PRO F O 1
ATOM 843 N N . GLU A 1 131 ? 41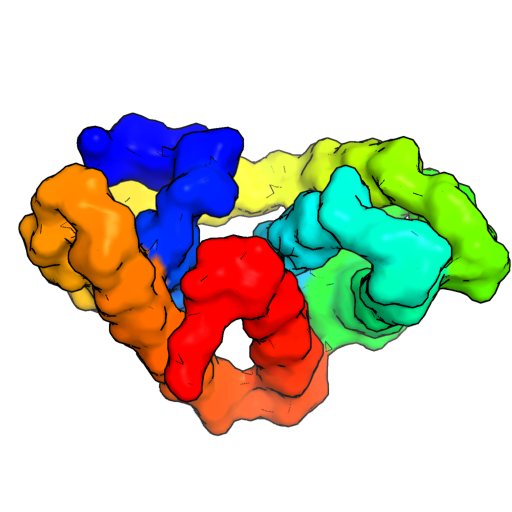.254 33.758 6.195 1.00 47.79 411 GLU F N 1
ATOM 844 C CA . GLU A 1 131 ? 40.726 35.077 6.556 1.00 46.53 411 GLU F CA 1
ATOM 845 C C . GLU A 1 131 ? 39.502 34.946 7.441 1.00 45.14 411 GLU F C 1
ATOM 846 O O . GLU A 1 131 ? 39.277 35.754 8.338 1.00 45.40 411 GLU F O 1
ATOM 852 N N . ILE A 1 132 ? 38.706 33.923 7.193 1.00 43.79 412 ILE F N 1
ATOM 853 C CA . ILE A 1 132 ? 37.539 33.713 8.018 1.00 43.04 412 ILE F CA 1
ATOM 854 C C . ILE A 1 132 ? 38.009 33.440 9.458 1.00 43.49 412 ILE F C 1
ATOM 855 O O . ILE A 1 132 ? 37.466 33.996 10.413 1.00 43.42 412 ILE F O 1
ATOM 860 N N . GLN A 1 133 ? 39.034 32.601 9.601 1.00 44.09 413 GLN F N 1
ATOM 861 C CA . GLN A 1 133 ? 39.572 32.257 10.911 1.00 44.91 413 GLN F CA 1
ATOM 862 C C . GLN A 1 133 ? 40.046 33.498 11.636 1.00 44.33 413 GLN F C 1
ATOM 863 O O . GLN A 1 133 ? 39.773 33.683 12.817 1.00 43.78 413 GLN F O 1
ATOM 869 N N . GLU A 1 134 ? 40.768 34.342 10.916 1.00 43.98 414 GLU F N 1
ATOM 870 C CA . GLU A 1 134 ? 41.275 35.574 11.484 1.00 43.81 414 GLU F CA 1
ATOM 871 C C . GLU A 1 134 ? 40.098 36.427 11.988 1.00 42.93 414 GLU F C 1
ATOM 872 O O . GLU A 1 134 ? 40.143 36.964 13.096 1.00 42.92 414 GLU F O 1
ATOM 878 N N . GLN A 1 135 ? 39.045 36.542 11.177 1.00 41.28 415 GLN F N 1
ATOM 879 C CA . GLN A 1 135 ? 37.863 37.296 11.571 1.00 39.33 415 GLN F CA 1
ATOM 880 C C . GLN A 1 135 ? 37.223 36.638 12.795 1.00 38.51 415 GLN F C 1
ATOM 881 O O . GLN A 1 135 ? 36.711 37.322 13.682 1.00 37.11 415 GLN F O 1
ATOM 887 N N . ILE A 1 136 ? 37.245 35.309 12.840 1.00 37.78 416 ILE F N 1
ATOM 888 C CA . ILE A 1 136 ? 36.691 34.600 13.984 1.00 38.26 416 ILE F CA 1
ATOM 889 C C . ILE A 1 136 ? 37.471 35.008 15.246 1.00 38.64 416 ILE F C 1
ATOM 890 O O . ILE A 1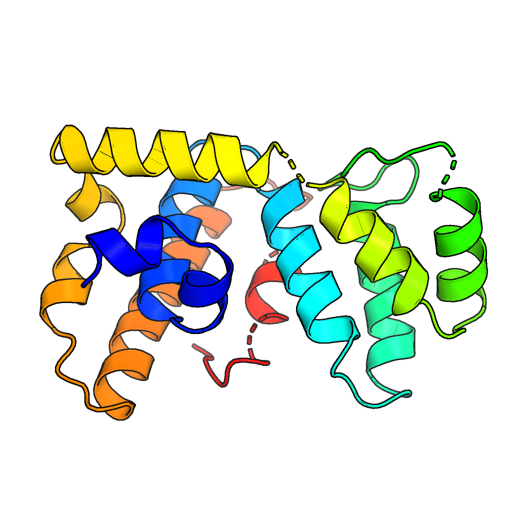 136 ? 36.884 35.248 16.298 1.00 37.79 416 ILE F O 1
ATOM 895 N N . HIS A 1 137 ? 38.788 35.111 15.121 1.00 39.01 417 HIS F N 1
ATOM 896 C CA . HIS A 1 137 ? 39.631 35.521 16.239 1.00 40.24 417 HIS F CA 1
ATOM 897 C C . HIS A 1 137 ? 39.254 36.953 16.652 1.00 39.77 417 HIS F C 1
ATOM 898 O O . HIS A 1 137 ? 39.081 37.266 17.836 1.00 39.33 417 HIS F O 1
ATOM 905 N N . ASP A 1 138 ? 39.131 37.820 15.656 1.00 39.08 418 ASP F N 1
ATOM 906 C CA . ASP A 1 138 ? 38.790 39.204 15.906 1.00 38.59 418 ASP F CA 1
ATOM 907 C C . ASP A 1 138 ? 37.493 39.346 16.671 1.00 37.94 418 ASP F C 1
ATOM 908 O O . ASP A 1 138 ? 37.407 40.139 17.604 1.00 37.78 418 ASP F O 1
ATOM 913 N N . TYR A 1 139 ? 36.483 38.577 16.280 1.00 37.42 419 TYR F N 1
ATOM 914 C CA . TYR A 1 139 ? 35.218 38.669 16.974 1.00 37.18 419 TYR F CA 1
ATOM 915 C C . TYR A 1 139 ? 35.329 38.169 18.411 1.00 37.48 419 TYR F C 1
ATOM 916 O O . TYR A 1 139 ? 34.710 38.740 19.308 1.00 37.34 419 TYR F O 1
ATOM 925 N N . ARG A 1 140 ? 36.109 37.113 18.634 1.00 37.87 420 ARG F N 1
ATOM 926 C CA . ARG A 1 140 ? 36.267 36.596 19.994 1.00 39.01 420 ARG F CA 1
ATOM 927 C C . ARG A 1 140 ? 36.932 37.660 20.857 1.00 38.00 420 ARG F C 1
ATOM 928 O O . ARG A 1 140 ? 36.667 37.762 22.045 1.00 38.40 420 ARG F O 1
ATOM 936 N N . THR A 1 141 ? 37.794 38.462 20.250 1.00 36.97 421 THR F N 1
ATOM 937 C CA . THR A 1 141 ? 38.450 39.531 20.976 1.00 36.11 421 THR F CA 1
ATOM 938 C C . THR A 1 141 ? 37.372 40.521 21.426 1.00 35.90 421 THR F C 1
ATOM 939 O O . THR A 1 141 ? 37.395 40.980 22.561 1.00 35.53 421 THR F O 1
ATOM 943 N N . LYS A 1 142 ? 36.430 40.840 20.535 1.00 35.75 422 LYS F N 1
ATOM 944 C CA . LYS A 1 142 ? 35.325 41.759 20.862 1.00 35.91 422 LYS F CA 1
ATOM 945 C C . LYS A 1 142 ? 34.538 41.211 22.057 1.00 35.72 422 LYS F C 1
ATOM 946 O O . LYS A 1 142 ? 34.105 41.972 22.927 1.00 34.85 422 LYS F O 1
ATOM 952 N N . ARG A 1 143 ? 34.351 39.891 22.090 1.00 35.73 423 ARG F N 1
ATOM 953 C CA . ARG A 1 143 ? 33.630 39.255 23.193 1.00 36.58 423 ARG F CA 1
ATOM 954 C C . ARG A 1 143 ? 34.439 39.435 24.500 1.00 36.65 423 ARG F C 1
ATOM 955 O O . ARG A 1 143 ? 33.908 39.870 25.531 1.00 36.26 423 ARG F O 1
ATOM 963 N N . THR A 1 144 ? 35.723 39.099 24.447 1.00 36.65 424 THR F N 1
ATOM 964 C CA . THR A 1 144 ? 36.600 39.247 25.597 1.00 36.82 424 THR F CA 1
ATOM 965 C C . THR A 1 144 ? 36.539 40.680 26.132 1.00 36.86 424 THR F C 1
ATOM 966 O O . THR A 1 144 ? 36.717 40.921 27.334 1.00 36.92 424 THR F O 1
ATOM 970 N N . LEU A 1 145 ? 36.285 41.636 25.239 1.00 36.67 425 LEU F N 1
ATOM 971 C CA . LEU A 1 145 ? 36.218 43.041 25.632 1.00 35.63 425 LEU F CA 1
ATOM 972 C C . LEU A 1 145 ? 34.828 43.475 26.063 1.00 36.04 425 LEU F C 1
ATOM 973 O O . LEU A 1 145 ? 34.594 44.665 26.306 1.00 36.70 425 LEU F O 1
ATOM 978 N N . GLY A 1 146 ? 33.909 42.514 26.157 1.00 35.60 426 GLY F N 1
ATOM 979 C CA . GLY A 1 146 ? 32.542 42.801 26.563 1.00 35.56 426 GLY F CA 1
ATOM 980 C C . GLY A 1 146 ? 31.737 43.600 25.554 1.00 35.81 426 GLY F C 1
ATOM 981 O O . GLY A 1 146 ? 30.854 44.366 25.934 1.00 36.40 426 GLY F O 1
ATOM 982 N N . LEU A 1 147 ? 32.020 43.412 24.269 1.00 35.23 427 LEU F N 1
ATOM 983 C CA . LEU A 1 147 ? 31.332 44.160 23.224 1.00 34.69 427 LEU F CA 1
ATOM 984 C C . LEU A 1 147 ? 30.301 43.321 22.467 1.00 34.46 427 LEU F C 1
ATOM 985 O O . LEU A 1 147 ? 29.725 43.781 21.492 1.00 34.98 427 LEU F O 1
ATOM 990 N N . GLY A 1 148 ? 30.062 42.101 22.930 1.00 34.48 428 GLY F N 1
ATOM 991 C CA . GLY A 1 148 ? 29.108 41.216 22.271 1.00 34.72 428 GLY F CA 1
ATOM 992 C C . GLY A 1 148 ? 27.682 41.750 22.166 1.00 34.59 428 GLY F C 1
ATOM 993 O O . GLY A 1 148 ? 26.979 41.448 21.196 1.00 34.64 428 GLY F O 1
ATOM 994 N N . SER A 1 149 ? 27.255 42.545 23.149 1.00 34.01 429 SER F N 1
ATOM 995 C CA . SER A 1 149 ? 25.908 43.112 23.140 1.00 33.39 429 SER F CA 1
ATOM 996 C C . SER A 1 149 ? 25.705 44.061 21.961 1.00 33.23 429 SER F C 1
ATOM 997 O O . SER A 1 149 ? 24.583 44.263 21.511 1.00 33.45 429 SER F O 1
ATOM 1000 N N . LEU A 1 150 ? 26.793 44.637 21.462 1.00 33.07 430 LEU F N 1
ATOM 1001 C CA . LEU A 1 150 ? 26.736 45.554 20.320 1.00 33.42 430 LEU F CA 1
ATOM 1002 C C . LEU A 1 150 ? 26.375 44.811 19.042 1.00 33.97 430 LEU F C 1
ATOM 1003 O O . LEU A 1 150 ? 25.996 45.423 18.042 1.00 34.13 430 LEU F O 1
ATOM 1008 N N . TYR A 1 151 ? 26.515 43.491 19.077 1.00 34.40 431 TYR F N 1
ATOM 1009 C CA . TYR A 1 151 ? 26.236 42.677 17.913 1.00 35.17 431 TYR F CA 1
ATOM 1010 C C . TYR A 1 151 ? 25.136 41.646 18.064 1.00 35.93 431 TYR F C 1
ATOM 1011 O O . TYR A 1 151 ? 25.107 40.680 17.304 1.00 35.96 431 TYR F O 1
ATOM 1020 N N . GLY A 1 152 ? 24.247 41.846 19.041 1.00 36.56 432 GLY F N 1
ATOM 1021 C CA . GLY A 1 152 ? 23.137 40.935 19.257 1.00 37.43 432 GLY F CA 1
ATOM 1022 C C . GLY A 1 152 ? 23.321 39.822 20.285 1.00 38.87 432 GLY F C 1
ATOM 1023 O O . GLY A 1 152 ? 22.428 38.987 20.458 1.00 38.88 432 GLY F O 1
ATOM 1024 N N . GLU A 1 153 ? 24.445 39.797 20.993 1.00 39.99 433 GLU F N 1
ATOM 1025 C CA . GLU A 1 153 ? 24.663 38.717 21.945 1.00 41.70 433 GLU F CA 1
ATOM 1026 C C . GLU A 1 153 ? 23.664 38.642 23.079 1.00 42.86 433 GLU F C 1
ATOM 1027 O O . GLU A 1 153 ? 23.554 37.617 23.733 1.00 43.23 433 GLU F O 1
ATOM 1033 N N . ASN A 1 154 ? 22.917 39.710 23.314 1.00 44.59 434 ASN F N 1
ATOM 1034 C CA . ASN A 1 154 ? 21.918 39.655 24.367 1.00 46.35 434 ASN F CA 1
ATOM 1035 C C . ASN A 1 154 ? 20.868 38.627 23.998 1.00 47.31 434 ASN F C 1
ATOM 1036 O O . ASN A 1 154 ? 20.476 37.805 24.822 1.00 47.49 434 ASN F O 1
ATOM 1041 N N . ASP A 1 155 ? 20.431 38.668 22.742 1.00 48.28 435 ASP F N 1
ATOM 1042 C CA . ASP A 1 155 ? 19.412 37.753 22.263 1.00 49.28 435 ASP F CA 1
ATOM 1043 C C . ASP A 1 155 ? 19.830 36.306 22.411 1.00 50.18 435 ASP F C 1
ATOM 1044 O O . ASP A 1 155 ? 18.983 35.429 22.453 1.00 50.64 435 ASP F O 1
ATOM 1049 N N . LEU A 1 156 ? 21.134 36.053 22.489 1.00 51.36 436 LEU F N 1
ATOM 1050 C CA . LEU A 1 156 ? 21.630 34.687 22.634 1.00 52.25 436 LEU F CA 1
ATOM 1051 C C . LEU A 1 156 ? 21.227 34.122 23.986 1.00 53.54 436 LEU F C 1
ATOM 1052 O O . LEU A 1 156 ? 21.130 32.908 24.152 1.00 53.31 436 LEU F O 1
ATOM 1057 N N . LEU A 1 157 ? 21.003 35.011 24.951 1.00 55.12 437 LEU F N 1
ATOM 1058 C CA . LEU A 1 157 ? 20.605 34.599 26.288 1.00 57.00 437 LEU F CA 1
ATOM 1059 C C . LEU A 1 157 ? 19.235 33.947 26.208 1.00 58.27 437 LEU F C 1
ATOM 1060 O O . LEU A 1 157 ? 18.930 33.034 26.967 1.00 58.54 437 LEU F O 1
ATOM 1065 N N . ASP A 1 158 ? 18.419 34.423 25.273 1.00 59.53 438 ASP F N 1
ATOM 1066 C CA . ASP A 1 158 ? 17.076 33.906 25.072 1.00 60.80 438 ASP F CA 1
ATOM 1067 C C . ASP A 1 158 ? 16.991 32.470 24.560 1.00 61.52 438 ASP F C 1
ATOM 1068 O O . ASP A 1 158 ? 15.954 31.824 24.691 1.00 61.94 438 ASP F O 1
ATOM 1073 N N . LEU A 1 159 ? 18.069 31.963 23.979 1.00 62.21 439 LEU F N 1
ATOM 1074 C CA . LEU A 1 159 ? 18.050 30.600 23.466 1.00 62.79 439 LEU F CA 1
ATOM 1075 C C . LEU A 1 159 ? 17.810 29.586 24.577 1.00 63.58 439 LEU F C 1
ATOM 1076 O O . LEU A 1 159 ? 18.455 29.631 25.625 1.00 63.81 439 LEU F O 1
ATOM 1081 N N . ASP A 1 160 ? 16.879 28.668 24.339 1.00 64.54 440 ASP F N 1
ATOM 1082 C CA . ASP A 1 160 ? 16.554 27.632 25.315 1.00 65.27 440 ASP F CA 1
ATOM 1083 C C . ASP A 1 160 ? 16.436 26.255 24.657 1.00 65.43 440 ASP F C 1
ATOM 1084 O O . ASP A 1 160 ? 15.433 25.568 24.837 1.00 66.03 440 ASP F O 1
ATOM 1089 N N . GLY A 1 161 ? 17.450 25.861 23.890 1.00 65.28 441 GLY F N 1
ATOM 1090 C CA . GLY A 1 161 ? 17.433 24.563 23.230 1.00 65.07 441 GLY F CA 1
ATOM 1091 C C . GLY A 1 161 ? 16.296 24.325 22.244 1.00 65.12 441 GLY F C 1
ATOM 1092 O O . GLY A 1 161 ? 16.418 23.497 21.340 1.00 65.22 441 GLY F O 1
ATOM 1093 N N . ASP A 1 162 ? 15.194 25.047 22.424 1.00 64.83 442 ASP F N 1
ATOM 1094 C CA . ASP A 1 162 ? 14.012 24.942 21.570 1.00 64.60 442 ASP F CA 1
ATOM 1095 C C . ASP A 1 162 ? 14.247 25.580 20.189 1.00 63.96 442 ASP F C 1
ATOM 1096 O O . ASP A 1 162 ? 14.456 26.789 20.084 1.00 63.92 442 ASP F O 1
ATOM 1101 N N . PRO A 1 163 ? 14.210 24.772 19.111 1.00 63.33 443 PRO F N 1
ATOM 1102 C CA . PRO A 1 163 ? 14.420 25.268 17.743 1.00 62.62 443 PRO F CA 1
ATOM 1103 C C . PRO A 1 163 ? 13.568 26.491 17.389 1.00 61.95 443 PRO F C 1
ATOM 1104 O O . PRO A 1 163 ? 13.999 27.353 16.626 1.00 61.65 443 PRO F O 1
ATOM 1108 N N . LEU A 1 164 ? 12.361 26.561 17.942 1.00 61.35 444 LEU F N 1
ATOM 1109 C CA . LEU A 1 164 ? 11.473 27.689 17.683 1.00 60.80 444 LEU F CA 1
ATOM 1110 C C . LEU A 1 164 ? 12.129 28.967 18.184 1.00 60.52 444 LEU F C 1
ATOM 1111 O O . LEU A 1 164 ? 12.035 30.029 17.560 1.00 60.23 444 LEU F O 1
ATOM 1116 N N . ARG A 1 165 ? 12.787 28.846 19.329 1.00 59.96 445 ARG F N 1
ATOM 1117 C CA . ARG A 1 165 ? 13.467 29.967 19.945 1.00 59.57 445 ARG F CA 1
ATOM 1118 C C . ARG A 1 165 ? 14.645 30.407 19.082 1.00 58.81 445 ARG F C 1
ATOM 1119 O O . ARG A 1 165 ? 14.830 31.593 18.821 1.00 58.74 445 ARG F O 1
ATOM 1127 N N . GLU A 1 166 ? 15.434 29.438 18.636 1.00 57.74 446 GLU F N 1
ATOM 1128 C CA . GLU A 1 166 ? 16.599 29.736 17.832 1.00 56.87 446 GLU F CA 1
ATOM 1129 C C . GLU A 1 166 ? 16.249 30.418 16.527 1.00 56.36 446 GLU F C 1
ATOM 1130 O O . GLU A 1 166 ? 17.010 31.253 16.033 1.00 56.41 446 GLU F O 1
ATOM 1136 N N . ARG A 1 167 ? 15.106 30.058 15.958 1.00 55.32 447 ARG F N 1
ATOM 1137 C CA . ARG A 1 167 ? 14.688 30.672 14.713 1.00 54.29 447 ARG F CA 1
ATOM 1138 C C . ARG A 1 167 ? 14.333 32.118 14.996 1.00 53.14 447 ARG F C 1
ATOM 1139 O O . ARG A 1 167 ? 14.624 33.008 14.203 1.00 52.85 447 ARG F O 1
ATOM 1147 N N . GLN A 1 168 ? 13.714 32.345 16.144 1.00 51.90 448 GLN F N 1
ATOM 1148 C CA . GLN A 1 168 ? 13.314 33.686 16.529 1.00 51.38 448 GLN F CA 1
ATOM 1149 C C . GLN A 1 168 ? 14.502 34.597 16.819 1.00 50.33 448 GLN F C 1
ATOM 1150 O O . GLN A 1 168 ? 14.485 35.769 16.459 1.00 50.07 448 GLN F O 1
ATOM 1156 N N . VAL A 1 169 ? 15.526 34.061 17.471 1.00 49.26 449 VAL F N 1
ATOM 1157 C CA . VAL A 1 169 ? 16.708 34.851 17.780 1.00 48.68 449 VAL F CA 1
ATOM 1158 C C . VAL A 1 169 ? 17.478 35.126 16.489 1.00 48.13 449 VAL F C 1
ATOM 1159 O O . VAL A 1 169 ? 17.934 36.245 16.260 1.00 47.67 449 VAL F O 1
ATOM 1163 N N . ALA A 1 170 ? 17.596 34.104 15.646 1.00 47.34 450 ALA F N 1
ATOM 1164 C CA . ALA A 1 170 ? 18.314 34.241 14.385 1.00 47.06 450 ALA F CA 1
ATOM 1165 C C . ALA A 1 170 ? 17.640 35.288 13.519 1.00 46.90 450 ALA F C 1
ATOM 1166 O O . ALA A 1 170 ? 18.296 36.098 12.870 1.00 47.12 450 ALA F O 1
ATOM 1168 N N . GLU A 1 171 ? 16.318 35.259 13.520 1.00 46.46 451 GLU F N 1
ATOM 1169 C CA . GLU A 1 171 ? 15.525 36.185 12.738 1.00 45.97 451 GLU F CA 1
ATOM 1170 C C . GLU A 1 171 ? 15.820 37.627 13.148 1.00 44.70 451 GLU F C 1
ATOM 1171 O O . GLU A 1 171 ? 15.960 38.504 12.300 1.00 44.67 451 GLU F O 1
ATOM 1177 N N . LYS A 1 172 ? 15.912 37.861 14.452 1.00 43.47 452 LYS F N 1
ATOM 1178 C CA . LYS A 1 172 ? 16.187 39.192 14.984 1.00 42.47 452 LYS F CA 1
ATOM 1179 C C . LYS A 1 172 ? 17.534 39.707 14.475 1.00 41.03 452 LYS F C 1
ATOM 1180 O O . LYS A 1 172 ? 17.714 40.911 14.253 1.00 40.68 452 LYS F O 1
ATOM 1186 N N . GLN A 1 173 ? 18.474 38.785 14.296 1.00 39.09 453 GLN F N 1
ATOM 1187 C CA . GLN A 1 173 ? 19.791 39.124 13.793 1.00 37.79 453 GLN F CA 1
ATOM 1188 C C . GLN A 1 173 ? 19.691 39.480 12.318 1.00 37.26 453 GLN F C 1
ATOM 1189 O O . GLN A 1 173 ? 20.306 40.440 11.850 1.00 36.86 453 GLN F O 1
ATOM 1195 N N . LEU A 1 174 ? 18.915 38.698 11.578 1.00 36.49 454 LEU F N 1
ATOM 1196 C CA . LEU A 1 174 ? 18.779 38.940 10.155 1.00 35.81 454 LEU F CA 1
ATOM 1197 C C . LEU A 1 174 ? 18.178 40.323 9.935 1.00 35.18 454 LEU F C 1
ATOM 1198 O O . LEU A 1 174 ? 18.582 41.054 9.035 1.00 34.65 454 LEU F O 1
ATOM 1203 N N . ALA A 1 175 ? 17.215 40.684 10.773 1.00 34.46 455 ALA F N 1
ATOM 1204 C CA . ALA A 1 175 ? 16.580 41.994 10.673 1.00 33.82 455 ALA F CA 1
ATOM 1205 C C . ALA A 1 175 ? 17.620 43.083 10.940 1.00 32.93 455 ALA F C 1
ATOM 1206 O O . ALA A 1 175 ? 17.634 44.114 10.275 1.00 32.92 455 ALA F O 1
ATOM 1208 N N . ALA A 1 176 ? 18.481 42.846 11.923 1.00 32.29 456 ALA F N 1
ATOM 1209 C CA . ALA A 1 176 ? 19.508 43.813 12.277 1.00 31.88 456 ALA F CA 1
ATOM 1210 C C . ALA A 1 176 ? 20.559 43.931 11.152 1.00 32.45 456 ALA F C 1
ATOM 1211 O O . ALA A 1 176 ? 21.072 45.028 10.891 1.00 32.48 456 ALA F O 1
ATOM 1213 N N . LEU A 1 177 ? 20.855 42.818 10.474 1.00 31.83 457 LEU F N 1
ATOM 1214 C CA . LEU A 1 177 ? 21.835 42.835 9.391 1.00 32.40 457 LEU F CA 1
ATOM 1215 C C . LEU A 1 177 ? 21.317 43.660 8.223 1.00 32.77 457 LEU F C 1
ATOM 1216 O O . LEU A 1 177 ? 22.081 44.363 7.547 1.00 32.02 457 LEU F O 1
ATOM 1221 N N . GLY A 1 178 ? 20.007 43.572 7.999 1.00 33.09 458 GLY F N 1
ATOM 1222 C CA . GLY A 1 178 ? 19.377 44.320 6.931 1.00 33.86 458 GLY F CA 1
ATOM 1223 C C . GLY A 1 178 ? 19.489 45.800 7.252 1.00 34.79 458 GLY F C 1
ATOM 1224 O O . GLY A 1 178 ? 19.702 46.621 6.353 1.00 35.24 458 GLY F O 1
ATOM 1225 N N . ASP A 1 179 ? 19.344 46.152 8.527 1.00 34.89 459 ASP F N 1
ATOM 1226 C CA . ASP A 1 179 ? 19.470 47.550 8.913 1.00 35.73 459 ASP F CA 1
ATOM 1227 C C . ASP A 1 179 ? 20.896 48.011 8.655 1.00 35.49 459 ASP F C 1
ATOM 1228 O O . ASP A 1 179 ? 21.112 49.116 8.180 1.00 35.05 459 ASP F O 1
ATOM 1233 N N . ILE A 1 180 ? 21.868 47.156 8.955 1.00 35.23 460 ILE F N 1
ATOM 1234 C CA . ILE A 1 180 ? 23.260 47.511 8.721 1.00 35.71 460 ILE F CA 1
ATOM 1235 C C . ILE A 1 180 ? 23.464 47.760 7.222 1.00 36.32 460 ILE F C 1
ATOM 1236 O O . ILE A 1 180 ? 24.092 48.755 6.828 1.00 36.26 460 ILE F O 1
ATOM 1241 N N . LEU A 1 181 ? 22.918 46.868 6.390 1.00 36.57 461 LEU F N 1
ATOM 1242 C CA . LEU A 1 181 ? 23.048 46.979 4.927 1.00 36.74 461 LEU F CA 1
ATOM 1243 C C . LEU A 1 181 ? 22.327 48.178 4.321 1.00 36.99 461 LEU F C 1
ATOM 1244 O O . LEU A 1 181 ? 22.766 48.716 3.305 1.00 37.46 461 LEU F O 1
ATOM 1249 N N . SER A 1 182 ? 21.226 48.601 4.936 1.00 36.72 462 SER F N 1
ATOM 1250 C CA . SER A 1 182 ? 20.461 49.735 4.410 1.00 36.65 462 SER F CA 1
ATOM 1251 C C . SER A 1 182 ? 21.302 51.011 4.266 1.00 36.38 462 SER F C 1
ATOM 1252 O O . SER A 1 182 ? 20.992 51.883 3.453 1.00 36.27 462 SER F O 1
ATOM 1255 N N . ALA A 1 183 ? 22.358 51.097 5.065 1.00 35.33 463 ALA F N 1
ATOM 1256 C CA . ALA A 1 183 ? 23.240 52.248 5.080 1.00 34.71 463 ALA F CA 1
ATOM 1257 C C . ALA A 1 183 ? 24.400 52.171 4.092 1.00 34.13 463 ALA F C 1
ATOM 1258 O O . ALA A 1 183 ? 25.113 53.152 3.910 1.00 33.71 463 ALA F O 1
ATOM 1260 N N . TYR A 1 184 ? 24.594 51.017 3.451 1.00 33.67 464 TYR F N 1
ATOM 1261 C CA . TYR A 1 184 ? 25.706 50.869 2.505 1.00 33.09 464 TYR F CA 1
ATOM 1262 C C . TYR A 1 184 ? 25.357 51.193 1.035 1.00 32.58 464 TYR F C 1
ATOM 1263 O O . TYR A 1 184 ? 24.181 51.201 0.642 1.00 32.17 464 TYR F O 1
ATOM 1272 N N . ALA A 1 185 ? 26.391 51.488 0.244 1.00 31.81 465 ALA F N 1
ATOM 1273 C CA . ALA A 1 185 ? 26.229 51.785 -1.180 1.00 31.48 465 ALA F CA 1
ATOM 1274 C C . ALA A 1 185 ? 25.591 50.572 -1.831 1.00 31.20 465 ALA F C 1
ATOM 1275 O O . ALA A 1 185 ? 25.910 49.442 -1.474 1.00 31.07 465 ALA F O 1
ATOM 1277 N N . ALA A 1 186 ? 24.705 50.811 -2.794 1.00 31.48 466 ALA F N 1
ATOM 1278 C CA . ALA A 1 186 ? 23.981 49.746 -3.483 1.00 31.74 466 ALA F CA 1
ATOM 1279 C C . ALA A 1 186 ? 24.847 48.650 -4.087 1.00 32.08 466 ALA F C 1
ATOM 1280 O O . ALA A 1 186 ? 24.478 47.481 -4.014 1.00 32.15 466 ALA F O 1
ATOM 1282 N N . ASP A 1 187 ? 25.984 49.013 -4.682 1.00 32.25 467 ASP F N 1
ATOM 1283 C CA . ASP A 1 187 ? 26.837 48.008 -5.307 1.00 32.77 467 ASP F CA 1
ATOM 1284 C C . ASP A 1 187 ? 27.519 47.136 -4.271 1.00 32.74 467 ASP F C 1
ATOM 1285 O O . ASP A 1 187 ? 28.355 46.285 -4.597 1.00 33.31 467 ASP F O 1
ATOM 1290 N N . ARG A 1 188 ? 27.156 47.342 -3.016 1.00 32.62 468 ARG F N 1
ATOM 1291 C CA . ARG A 1 188 ? 27.718 46.551 -1.937 1.00 32.28 468 ARG F CA 1
ATOM 1292 C C . ARG A 1 188 ? 26.622 45.858 -1.133 1.00 31.63 468 ARG F C 1
ATOM 1293 O O . ARG A 1 188 ? 26.709 44.660 -0.869 1.00 31.53 468 ARG F O 1
ATOM 1301 N N . SER A 1 189 ? 25.580 46.597 -0.773 1.00 31.02 469 SER F N 1
ATOM 1302 C CA . SER A 1 189 ? 24.485 46.034 0.002 1.00 30.80 469 SER F CA 1
ATOM 1303 C C . SER A 1 189 ? 23.638 45.000 -0.763 1.00 30.77 469 SER F C 1
ATOM 1304 O O . SER A 1 189 ? 23.161 44.021 -0.169 1.00 30.33 469 SER F O 1
ATOM 1307 N N . ALA A 1 190 ? 23.444 45.213 -2.064 1.00 30.20 470 ALA F N 1
ATOM 1308 C CA . ALA A 1 190 ? 22.647 44.289 -2.859 1.00 30.22 470 ALA F CA 1
ATOM 1309 C C . ALA A 1 190 ? 23.315 42.908 -2.879 1.00 30.09 470 ALA F C 1
ATOM 1310 O O . ALA A 1 190 ? 22.690 41.908 -2.525 1.00 30.10 470 ALA F O 1
ATOM 1312 N N . PRO A 1 191 ? 24.588 42.830 -3.300 1.00 30.27 471 PRO F N 1
ATOM 1313 C CA . PRO A 1 191 ? 25.210 41.497 -3.307 1.00 30.84 471 PRO F CA 1
ATOM 1314 C C . PRO A 1 191 ? 25.294 40.862 -1.916 1.00 31.64 471 PRO F C 1
ATOM 1315 O O . PRO A 1 191 ? 25.082 39.657 -1.762 1.00 31.82 471 PRO F O 1
ATOM 1327 N N . ASP A 1 193 ? 23.236 41.382 0.521 1.00 34.26 473 ASP F N 1
ATOM 1328 C CA . ASP A 1 193 ? 21.882 40.988 0.871 1.00 34.99 473 ASP F CA 1
ATOM 1329 C C . ASP A 1 193 ? 21.538 39.679 0.149 1.00 35.12 473 ASP F C 1
ATOM 1330 O O . ASP A 1 193 ? 20.934 38.777 0.731 1.00 34.59 473 ASP F O 1
ATOM 1335 N N . PHE A 1 194 ? 21.932 39.572 -1.117 1.00 35.01 474 PHE F N 1
ATOM 1336 C CA . PHE A 1 194 ? 21.658 38.357 -1.868 1.00 35.27 474 PHE F CA 1
ATOM 1337 C C . PHE A 1 194 ? 22.347 37.159 -1.212 1.00 35.22 474 PHE F C 1
ATOM 1338 O O . PHE A 1 194 ? 21.726 36.125 -0.987 1.00 34.83 474 PHE F O 1
ATOM 1346 N N . ALA A 1 195 ? 23.635 37.305 -0.915 1.00 35.47 475 ALA F N 1
ATOM 1347 C CA . ALA A 1 195 ? 24.414 36.222 -0.307 1.00 35.78 475 ALA F CA 1
ATOM 1348 C C . ALA A 1 195 ? 23.855 35.824 1.058 1.00 36.25 475 ALA F C 1
ATOM 1349 O O . ALA A 1 195 ? 23.658 34.642 1.359 1.00 36.49 475 ALA F O 1
ATOM 1351 N N . LEU A 1 196 ? 23.602 36.830 1.883 1.00 36.96 476 LEU F N 1
ATOM 1352 C CA . LEU A 1 196 ? 23.062 36.616 3.217 1.00 37.10 476 LEU F CA 1
ATOM 1353 C C . LEU A 1 196 ? 21.743 35.856 3.155 1.00 37.47 476 LEU F C 1
ATOM 1354 O O . LEU A 1 196 ? 21.553 34.852 3.852 1.00 36.74 476 LEU F O 1
ATOM 1359 N N . ASN A 1 197 ? 20.826 36.339 2.324 1.00 37.93 477 ASN F N 1
ATOM 1360 C CA . ASN A 1 197 ? 19.528 35.691 2.217 1.00 38.81 477 ASN F CA 1
ATOM 1361 C C . ASN A 1 197 ? 19.610 34.292 1.601 1.00 38.97 477 ASN F C 1
ATOM 1362 O O . ASN A 1 197 ? 18.818 33.427 1.929 1.00 38.12 477 ASN F O 1
ATOM 1367 N N . THR A 1 198 ? 20.579 34.070 0.721 1.00 39.38 478 THR F N 1
ATOM 1368 C CA . THR A 1 198 ? 20.743 32.761 0.114 1.00 40.20 478 THR F CA 1
ATOM 1369 C C . THR A 1 198 ? 20.998 31.717 1.193 1.00 41.44 478 THR F C 1
ATOM 1370 O O . THR A 1 198 ? 20.438 30.622 1.166 1.00 40.91 478 THR F O 1
ATOM 1374 N N . TYR A 1 199 ? 21.855 32.064 2.147 1.00 43.22 479 TYR F N 1
ATOM 1375 C CA . TYR A 1 199 ? 22.183 31.148 3.222 1.00 44.89 479 TYR F CA 1
ATOM 1376 C C . TYR A 1 199 ? 21.068 31.028 4.234 1.00 46.11 479 TYR F C 1
ATOM 1377 O O . TYR A 1 199 ? 20.644 29.926 4.577 1.00 45.26 479 TYR F O 1
ATOM 1394 N N . SER A 1 201 ? 17.904 31.822 4.046 1.00 52.73 481 SER F N 1
ATOM 1395 C CA . SER A 1 201 ? 16.727 31.212 3.460 1.00 54.34 481 SER F CA 1
ATOM 1396 C C . SER A 1 201 ? 16.937 29.703 3.457 1.00 55.44 481 SER F C 1
ATOM 1397 O O . SER A 1 201 ? 16.083 28.948 3.910 1.00 55.94 481 SER F O 1
ATOM 1400 N N . HIS A 1 202 ? 18.091 29.269 2.963 1.00 56.50 482 HIS F N 1
ATOM 1401 C CA . HIS A 1 202 ? 18.406 27.852 2.926 1.00 57.62 482 HIS F CA 1
ATOM 1402 C C . HIS A 1 202 ? 18.403 27.243 4.330 1.00 58.71 482 HIS F C 1
ATOM 1403 O O . HIS A 1 202 ? 18.074 26.067 4.502 1.00 58.71 482 HIS F O 1
ATOM 1410 N N . ALA A 1 203 ? 18.755 28.051 5.329 1.00 59.71 483 ALA F N 1
ATOM 1411 C CA . ALA A 1 203 ? 18.794 27.604 6.715 1.00 60.81 483 ALA F CA 1
ATOM 1412 C C . ALA A 1 203 ? 17.420 27.674 7.381 1.00 61.85 483 ALA F C 1
ATOM 1413 O O . ALA A 1 203 ? 17.309 27.527 8.591 1.00 62.37 483 ALA F O 1
ATOM 1415 N N . GLY A 1 204 ? 16.378 27.908 6.592 1.00 62.98 484 GLY F N 1
ATOM 1416 C CA . GLY A 1 204 ? 15.035 27.981 7.141 1.00 64.21 484 GLY F CA 1
ATOM 1417 C C . GLY A 1 204 ? 14.767 29.221 7.968 1.00 65.11 484 GLY F C 1
ATOM 1418 O O . GLY A 1 204 ? 13.970 29.188 8.907 1.00 65.48 484 GLY F O 1
ATOM 1419 N N . ILE A 1 205 ? 15.433 30.315 7.614 1.00 65.92 485 ILE F N 1
ATOM 1420 C CA . ILE A 1 205 ? 15.284 31.588 8.310 1.00 66.54 485 ILE F CA 1
ATOM 1421 C C . ILE A 1 205 ? 14.968 32.684 7.303 1.00 67.30 485 ILE F C 1
ATOM 1422 O O . ILE A 1 205 ? 15.747 32.935 6.385 1.00 67.33 485 ILE F O 1
ATOM 1427 N N . ARG A 1 206 ? 13.829 33.339 7.477 1.00 68.17 486 ARG F N 1
ATOM 1428 C CA . ARG A 1 206 ? 13.429 34.419 6.586 1.00 68.90 486 ARG F CA 1
ATOM 1429 C C . ARG A 1 206 ? 12.697 35.481 7.399 1.00 68.98 486 ARG F C 1
ATOM 1430 O O . ARG A 1 206 ? 12.043 35.180 8.394 1.00 68.87 486 ARG F O 1
ATOM 1438 N N . LEU A 1 207 ? 12.839 36.733 6.986 1.00 69.57 487 LEU F N 1
ATOM 1439 C CA . LEU A 1 207 ? 12.232 37.858 7.694 1.00 70.06 487 LEU F CA 1
ATOM 1440 C C . LEU A 1 207 ? 10.706 37.963 7.586 1.00 70.22 487 LEU F C 1
ATOM 1441 O O . LEU A 1 207 ? 10.214 38.616 6.639 1.00 70.49 487 LEU F O 1
#

Solvent-accessible surface area: 9053 Å² total

Radius of gyration: 16.07 Å; Cα contacts (8 Å, |Δi|>4): 189; chains: 1; bounding box: 33×32×45 Å

Secondary structure (DSSP, 8-state):
-HHHHHH-HHHHHH-HHHHHHHHHHHHHHS--HHHHHHHHHHHHTTS-TTHHHHHHHHHIIIIISTT-TT-------HHHHHHHHHTT---HHHHHHHHHH--HHHHHHHHHHHHHHTT-GGGGTTTGGGG--S-HHHHHHHHHHHHHHHHHHHHTS-HHHH---HHHHH--TTS---

Nearest PDB structures (foldseek):
  1htj-assembly1_F  TM=1.006E+00  e=3.927E-24  Homo sapiens
  3cx8-assembly1_B  TM=9.671E-01  e=6.246E-19  unclassified
  3cx6-assembly1_B  TM=9.629E-01  e=6.171E-18  Rattus norvegicus
  1iap-assembly1_A  TM=8.492E-01  e=7.633E-08  Homo sapiens
  2bv1-assembly2_B  TM=8.165E-01  e=1.957E-02  Homo sapiens

Foldseek 3Di:
DLVVQLQDVVSVLLQLLSVLLLV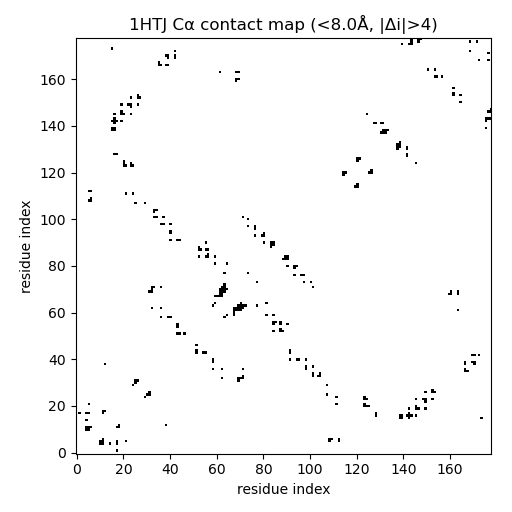LCCLQDHQCQLVLLLLLLVLLLVDDLVVNLVSLVLSCQQEQDPPHLSHDDDPVLSVVSCVCSVVSHDCNPSSVVSNVSSVVVNVSSVVVVVCVVVVNSVVRQVVLVVQDDVDVVSSLVSSQVSLVVSLVSLVPDDCSHSVSNVSVCSSVSSVHDD

B-factor: mean 48.06, std 12.14, range [27.17, 76.21]

Sequence (178 aa):
ESDIIFQDLEKLKSRPAHLGVFLRYIFSQADPSPLLFYLCAEVYQQASPKDSRSLGKDIWNIFLEKNAPLRVKIPELQAEIDSRLRNSEDARGVLCEAQEAAPEIQEQIHDYRTKRTLGLGSLYGENDLLDLDGDPLRERQVAEKQLAALGDILSAYAADRSAPDFALNTYSHAGIRL